Protein AF-F3LFW0-F1 (afdb_monomer_lite)

Foldseek 3Di:
DDDDDDDDDPDDPPDDPVVPDDDDDDDDDDPDDDDDDDDDDDDDDDDDDDDDDDDDPPPPPPPPPPFLEDEDEAEDDPCSLLVVLLVQQVQQPPDDQAAAEEEDQDDDDPVSNVVSNRPVVRYHYHHDHLPDDCLVVLLCVQQVLRHQEYEYEDADDDPVSSVSSRVSNVNSVHHYYYYHHDYD

pLDDT: mean 70.46, std 27.32, range [26.92, 96.94]

Structure (mmCIF, N/CA/C/O backbone):
data_AF-F3LFW0-F1
#
_entry.id   AF-F3LFW0-F1
#
loop_
_atom_site.group_PDB
_atom_site.id
_atom_site.type_symbol
_atom_site.label_atom_id
_atom_site.label_alt_id
_atom_site.label_comp_id
_atom_site.label_asym_id
_atom_site.label_entity_id
_atom_site.label_seq_id
_atom_site.pdbx_PDB_ins_code
_atom_site.Cartn_x
_atom_site.Cartn_y
_atom_site.Cartn_z
_atom_site.occupancy
_atom_site.B_iso_or_equiv
_atom_site.auth_seq_id
_atom_site.auth_comp_id
_atom_site.auth_asym_id
_atom_site.auth_atom_id
_atom_site.pdbx_PDB_model_num
ATOM 1 N N . MET A 1 1 ? -29.923 -44.451 -16.669 1.00 36.00 1 MET A N 1
ATOM 2 C CA . MET A 1 1 ? -29.297 -44.576 -15.337 1.00 36.00 1 MET A CA 1
ATOM 3 C C . MET A 1 1 ? -28.081 -43.661 -15.330 1.00 36.00 1 MET A C 1
ATOM 5 O O . MET A 1 1 ? -27.297 -43.780 -16.259 1.00 36.00 1 MET A O 1
ATOM 9 N N . THR A 1 2 ? -27.978 -42.784 -14.320 1.00 28.22 2 THR A N 1
ATOM 10 C CA . THR A 1 2 ? -26.760 -42.045 -13.904 1.00 28.22 2 THR A CA 1
ATOM 11 C C . THR A 1 2 ? -26.357 -40.821 -14.747 1.00 28.22 2 THR A C 1
ATOM 13 O O . THR A 1 2 ? -26.291 -40.937 -15.960 1.00 28.22 2 THR A O 1
ATOM 16 N N . ILE A 1 3 ? -26.017 -39.627 -14.239 1.00 29.11 3 ILE A N 1
ATOM 17 C CA . ILE A 1 3 ? -26.120 -38.888 -12.955 1.00 29.11 3 ILE A CA 1
ATOM 18 C C . ILE A 1 3 ? -26.033 -37.399 -13.379 1.00 29.11 3 ILE A C 1
ATOM 20 O O . ILE A 1 3 ? -25.251 -37.066 -14.269 1.00 29.11 3 ILE A O 1
ATOM 24 N N . GLN A 1 4 ? -26.807 -36.508 -12.750 1.00 34.53 4 GLN A N 1
ATOM 25 C CA . GLN A 1 4 ? -26.588 -35.058 -12.832 1.00 34.53 4 GLN A CA 1
ATOM 26 C C . GLN A 1 4 ? -25.413 -34.632 -11.944 1.00 34.53 4 GLN A C 1
ATOM 28 O O . GLN A 1 4 ? -25.319 -35.086 -10.808 1.00 34.53 4 GLN A O 1
ATOM 33 N N . MET A 1 5 ? -24.582 -33.702 -12.420 1.00 27.94 5 MET A N 1
ATOM 34 C CA . MET A 1 5 ? -23.638 -32.958 -11.581 1.00 27.94 5 MET A CA 1
ATOM 35 C C . MET A 1 5 ? -23.834 -31.460 -11.797 1.00 27.94 5 MET A C 1
ATOM 37 O O . MET A 1 5 ? -23.462 -30.892 -12.820 1.00 27.94 5 MET A O 1
ATOM 41 N N . THR A 1 6 ? -24.456 -30.843 -10.800 1.00 36.47 6 THR A N 1
ATOM 42 C CA . THR A 1 6 ? -24.499 -29.405 -10.552 1.00 36.47 6 THR A CA 1
ATOM 43 C C . THR A 1 6 ? -23.118 -28.915 -10.121 1.00 36.47 6 THR A C 1
ATOM 45 O O . THR A 1 6 ? -22.558 -29.434 -9.157 1.00 36.47 6 THR A O 1
ATOM 48 N N . GLY A 1 7 ? -22.594 -27.892 -10.794 1.00 28.66 7 GLY A N 1
ATOM 49 C CA . GLY A 1 7 ? -21.382 -27.178 -10.397 1.00 28.66 7 GLY A CA 1
ATOM 50 C C . GLY A 1 7 ? -21.642 -25.677 -10.391 1.00 28.66 7 GLY A C 1
ATOM 51 O O . GLY A 1 7 ? -21.843 -25.076 -11.440 1.00 28.66 7 GLY A O 1
ATOM 52 N N . LEU A 1 8 ? -21.679 -25.106 -9.189 1.00 31.20 8 LEU A N 1
ATOM 53 C CA . LEU A 1 8 ? -21.854 -23.687 -8.884 1.00 31.20 8 LEU A CA 1
ATOM 54 C C . LEU A 1 8 ? -20.759 -22.836 -9.547 1.00 31.20 8 LEU A C 1
ATOM 56 O O . LEU A 1 8 ? -19.580 -22.998 -9.238 1.00 31.20 8 LEU A O 1
ATOM 60 N N . THR A 1 9 ? -21.135 -21.882 -10.399 1.00 29.77 9 THR A N 1
ATOM 61 C CA . THR A 1 9 ? -20.228 -20.815 -10.839 1.00 29.77 9 THR A CA 1
ATOM 62 C C . THR A 1 9 ? -20.333 -19.644 -9.869 1.00 29.77 9 THR A C 1
ATOM 64 O O . THR A 1 9 ? -21.278 -18.860 -9.920 1.00 29.77 9 THR A O 1
ATOM 67 N N . HIS A 1 10 ? -19.357 -19.535 -8.970 1.00 30.28 10 HIS A N 1
ATOM 68 C CA . HIS A 1 10 ? -19.120 -18.331 -8.181 1.00 30.28 10 HIS A CA 1
ATOM 69 C C . HIS A 1 10 ? -18.564 -17.262 -9.137 1.00 30.28 10 HIS A C 1
ATOM 71 O O . HIS A 1 10 ? -17.407 -17.330 -9.551 1.00 30.28 10 HIS A O 1
ATOM 77 N N . THR A 1 11 ? -19.398 -16.314 -9.560 1.00 31.89 11 THR A N 1
ATOM 78 C CA . THR A 1 11 ? -18.964 -15.167 -10.364 1.00 31.89 11 THR A CA 1
ATOM 79 C C . THR A 1 11 ? -18.119 -14.247 -9.491 1.00 31.89 11 THR A C 1
ATOM 81 O O . THR A 1 11 ? -18.625 -13.583 -8.588 1.00 31.89 11 THR A O 1
ATOM 84 N N . ALA A 1 12 ? -16.811 -14.234 -9.742 1.00 31.39 12 ALA A N 1
ATOM 85 C CA . ALA A 1 12 ? -15.924 -13.194 -9.252 1.00 31.39 12 ALA A CA 1
ATOM 86 C C . ALA A 1 12 ? -16.355 -11.863 -9.885 1.00 31.39 12 ALA A C 1
ATOM 88 O O . ALA A 1 12 ? -16.361 -11.733 -11.107 1.00 31.39 12 ALA A O 1
ATOM 89 N N . ASN A 1 13 ? -16.729 -10.885 -9.058 1.00 33.56 13 ASN A N 1
ATOM 90 C CA . ASN A 1 13 ? -16.935 -9.510 -9.503 1.00 33.56 13 ASN A CA 1
ATOM 91 C C . ASN A 1 13 ? -15.576 -8.909 -9.883 1.00 33.56 13 ASN A C 1
ATOM 93 O O . ASN A 1 13 ? -14.887 -8.319 -9.054 1.00 33.56 13 ASN A O 1
ATOM 97 N N . SER A 1 14 ? -15.182 -9.078 -11.142 1.00 33.47 14 SER A N 1
ATOM 98 C CA . SER A 1 14 ? -14.182 -8.233 -11.783 1.00 33.47 14 SER A CA 1
ATOM 99 C C . SER A 1 14 ? -14.857 -6.913 -12.148 1.00 33.47 14 SER A C 1
ATOM 101 O O . SER A 1 14 ? -15.613 -6.854 -13.117 1.00 33.47 14 SER A O 1
ATOM 103 N N . ILE A 1 15 ? -14.626 -5.863 -11.361 1.00 36.81 15 ILE A N 1
ATOM 104 C CA . ILE A 1 15 ? -14.980 -4.503 -11.780 1.00 36.81 15 ILE A CA 1
ATOM 105 C C . ILE A 1 15 ? -13.959 -4.103 -12.846 1.00 36.81 15 ILE A C 1
ATOM 107 O O . ILE A 1 15 ? -12.755 -4.087 -12.588 1.00 36.81 15 ILE A O 1
ATOM 111 N N . SER A 1 16 ? -14.449 -3.871 -14.062 1.00 33.00 16 SER A N 1
ATOM 112 C CA . SER A 1 16 ? -13.655 -3.420 -15.200 1.00 33.00 16 SER A CA 1
ATOM 113 C C . SER A 1 16 ? -13.216 -1.972 -14.975 1.00 33.00 16 SER A C 1
ATOM 115 O O . SER A 1 16 ? -14.018 -1.127 -14.584 1.00 33.00 16 SER A O 1
ATOM 117 N N . VAL A 1 17 ? -11.947 -1.671 -15.252 1.00 39.16 17 VAL A N 1
ATOM 118 C CA . VAL A 1 17 ? -11.340 -0.333 -15.091 1.00 39.16 17 VAL A CA 1
ATOM 119 C C . VAL A 1 17 ? -12.035 0.727 -15.968 1.00 39.16 17 VAL A C 1
ATOM 121 O O . VAL A 1 17 ? -11.973 1.921 -15.683 1.00 39.16 17 VAL A O 1
ATOM 124 N N . ASN A 1 18 ? -12.786 0.300 -16.987 1.00 33.00 18 ASN A N 1
ATOM 125 C CA . ASN A 1 18 ? -13.486 1.194 -17.910 1.00 33.00 18 ASN A CA 1
ATOM 126 C C . ASN A 1 18 ? -14.723 1.891 -17.314 1.00 33.00 18 ASN A C 1
ATOM 128 O O . ASN A 1 18 ? -15.198 2.853 -17.912 1.00 33.00 18 ASN A O 1
ATOM 132 N N . ASP A 1 19 ? -15.218 1.475 -16.145 1.00 32.31 19 ASP A N 1
ATOM 133 C CA . ASP A 1 19 ? -16.413 2.076 -15.529 1.00 32.31 19 ASP A CA 1
ATOM 134 C C . ASP A 1 19 ? -16.106 3.325 -14.669 1.00 32.31 19 ASP A C 1
ATOM 136 O O . ASP A 1 19 ? -17.018 3.937 -14.115 1.00 32.31 19 ASP A O 1
ATOM 140 N N . ILE A 1 20 ? -14.832 3.730 -14.539 1.00 42.41 20 ILE A N 1
ATOM 141 C CA . ILE A 1 20 ? -14.395 4.749 -13.558 1.00 42.41 20 ILE A CA 1
ATOM 142 C C . ILE A 1 20 ? -14.101 6.128 -14.189 1.00 42.41 20 ILE A C 1
ATOM 144 O O . ILE A 1 20 ? -14.018 7.134 -13.481 1.00 42.41 20 ILE A O 1
ATOM 148 N N . TYR A 1 21 ? -14.031 6.248 -15.516 1.00 29.33 21 TYR A N 1
ATOM 149 C CA . TYR A 1 21 ? -13.685 7.520 -16.163 1.00 29.33 21 TYR A CA 1
ATOM 150 C C . TYR A 1 21 ? -14.911 8.368 -16.518 1.00 29.33 21 TYR A C 1
ATOM 152 O O . TYR A 1 21 ? -15.340 8.448 -17.664 1.00 29.33 21 TYR A O 1
ATOM 160 N N . SER A 1 22 ? -15.435 9.078 -15.519 1.00 28.19 22 SER A N 1
ATOM 161 C CA . SER A 1 22 ? -16.221 10.302 -15.718 1.00 28.19 22 SER A CA 1
ATOM 162 C C . SER A 1 22 ? -15.547 11.445 -14.961 1.00 28.19 22 SER A C 1
ATOM 164 O O . SER A 1 22 ? -15.903 11.752 -13.826 1.00 28.19 22 SER A O 1
ATOM 166 N N . TYR A 1 23 ? -14.542 12.074 -15.571 1.00 29.72 23 TYR A N 1
ATOM 167 C CA . TYR A 1 23 ? -13.940 13.289 -15.021 1.00 29.72 23 TYR A CA 1
ATOM 168 C C . TYR A 1 23 ? -14.964 14.434 -15.041 1.00 29.72 23 TYR A C 1
ATOM 170 O O . TYR A 1 23 ? -15.394 14.869 -16.105 1.00 29.72 23 TYR A O 1
ATOM 178 N N . HIS A 1 24 ? -15.328 14.947 -13.866 1.00 30.61 24 HIS A N 1
ATOM 179 C CA . HIS A 1 24 ? -15.823 16.313 -13.695 1.00 30.61 24 HIS A CA 1
ATOM 180 C C . HIS A 1 24 ? -14.887 17.019 -12.715 1.00 30.61 24 HIS A C 1
ATOM 182 O O . HIS A 1 24 ? -14.832 16.675 -11.536 1.00 30.61 24 HIS A O 1
ATOM 188 N N . SER A 1 25 ? -14.127 17.989 -13.218 1.00 29.97 25 SER A N 1
ATOM 189 C CA . SER A 1 25 ? -13.343 18.911 -12.396 1.00 29.97 25 SER A CA 1
ATOM 190 C C . SER A 1 25 ? -14.291 19.811 -11.596 1.00 29.97 25 SER A C 1
ATOM 192 O O . SER A 1 25 ? -15.092 20.511 -12.219 1.00 29.97 25 SER A O 1
ATOM 194 N N . PRO A 1 26 ? -14.212 19.877 -10.254 1.00 34.91 26 PRO A N 1
ATOM 195 C CA . PRO A 1 26 ? -14.914 20.910 -9.508 1.00 34.91 26 PRO A CA 1
ATOM 196 C C . PRO A 1 26 ? -14.177 22.239 -9.697 1.00 34.91 26 PRO A C 1
ATOM 198 O O . PRO A 1 26 ? -13.062 22.441 -9.214 1.00 34.91 26 PRO A O 1
ATOM 201 N N . SER A 1 27 ? -14.802 23.132 -10.454 1.00 33.78 27 SER A N 1
ATOM 202 C CA . SER A 1 27 ? -14.437 24.536 -10.595 1.00 33.78 27 SER A CA 1
ATOM 203 C C . SER A 1 27 ? -14.511 25.283 -9.257 1.00 33.78 27 SER A C 1
ATOM 205 O O . SER A 1 27 ? -15.496 25.149 -8.541 1.00 33.78 27 SER A O 1
ATOM 207 N N . GLN A 1 28 ? -13.483 26.102 -9.005 1.00 32.09 28 GLN A N 1
ATOM 208 C CA . GLN A 1 28 ? -13.440 27.336 -8.202 1.00 32.09 28 GLN A CA 1
ATOM 209 C C . GLN A 1 28 ? -14.124 27.340 -6.822 1.00 32.09 28 GLN A C 1
ATOM 211 O O . GLN A 1 28 ? -15.340 27.443 -6.708 1.00 32.09 28 GLN A O 1
ATOM 216 N N . ILE A 1 29 ? -13.306 27.384 -5.764 1.00 33.72 29 ILE A N 1
ATOM 217 C CA . ILE A 1 29 ? -13.728 27.925 -4.467 1.00 33.72 29 ILE A CA 1
ATOM 218 C C . ILE A 1 29 ? -13.293 29.391 -4.425 1.00 33.72 29 ILE A C 1
ATOM 220 O O . ILE A 1 29 ? -12.111 29.705 -4.565 1.00 33.72 29 ILE A O 1
ATOM 224 N N . ASP A 1 30 ? -14.300 30.248 -4.296 1.00 26.92 30 ASP A N 1
ATOM 225 C CA . ASP A 1 30 ? -14.242 31.697 -4.152 1.00 26.92 30 ASP A CA 1
ATOM 226 C C . ASP A 1 30 ? -13.578 32.088 -2.820 1.00 26.92 30 ASP A C 1
ATOM 228 O O . ASP A 1 30 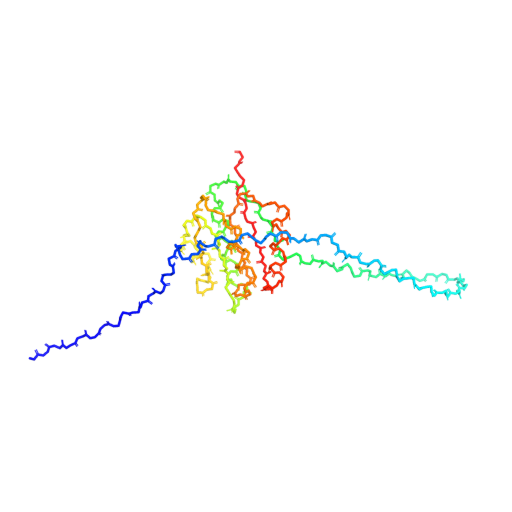? -13.940 31.603 -1.746 1.00 26.92 30 ASP A O 1
ATOM 232 N N . SER A 1 31 ? -12.573 32.955 -2.906 1.00 32.19 31 SER A N 1
ATOM 233 C CA . SER A 1 31 ? -11.788 33.456 -1.780 1.00 32.19 31 SER A CA 1
ATOM 234 C C . SER A 1 31 ? -12.459 34.695 -1.198 1.00 32.19 31 SER A C 1
ATOM 236 O O . SER A 1 31 ? -11.971 35.812 -1.369 1.00 32.19 31 SER A O 1
ATOM 238 N N . SER A 1 32 ? -13.569 34.527 -0.488 1.00 32.88 32 SER A N 1
ATOM 239 C CA . SER A 1 32 ? -14.078 35.594 0.369 1.00 32.88 32 SER A CA 1
ATOM 240 C C . SER A 1 32 ? -14.679 35.030 1.655 1.00 32.88 32 SER A C 1
ATOM 242 O O . SER A 1 32 ? -15.474 34.099 1.634 1.00 32.88 32 SER A O 1
ATOM 244 N N . GLN A 1 33 ? -14.280 35.643 2.774 1.00 35.00 33 GLN A N 1
ATOM 245 C CA . GLN A 1 33 ? -14.714 35.411 4.161 1.00 35.00 33 GLN A CA 1
ATOM 246 C C . GLN A 1 33 ? -13.889 34.413 4.990 1.00 35.00 33 GLN A C 1
ATOM 248 O O .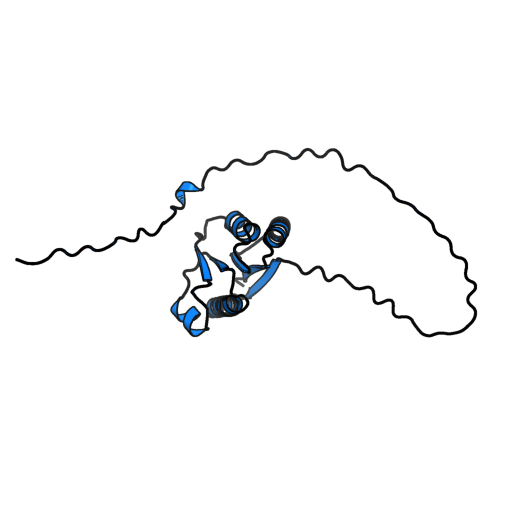 GLN A 1 33 ? -14.317 33.309 5.313 1.00 35.00 33 GLN A O 1
ATOM 253 N N . ILE A 1 34 ? -12.726 34.880 5.456 1.00 37.62 34 ILE A N 1
ATOM 254 C CA . ILE A 1 34 ? -12.233 34.514 6.789 1.00 37.62 34 ILE A CA 1
ATOM 255 C C . ILE A 1 34 ? -12.213 35.803 7.606 1.00 37.62 34 ILE A C 1
ATOM 257 O O . ILE A 1 34 ? -11.381 36.685 7.396 1.00 37.62 34 ILE A O 1
ATOM 261 N N . ASP A 1 35 ? -13.208 35.914 8.478 1.00 30.16 35 ASP A N 1
ATOM 262 C CA . ASP A 1 35 ? -13.435 37.036 9.376 1.00 30.16 35 ASP A CA 1
ATOM 263 C C . ASP A 1 35 ? -12.456 36.949 10.559 1.00 30.16 35 ASP A C 1
ATOM 265 O O . ASP A 1 35 ? -12.364 35.931 11.253 1.00 30.16 35 ASP A O 1
ATOM 269 N N . ASN A 1 36 ? -11.698 38.021 10.781 1.00 33.94 36 ASN A N 1
ATOM 270 C CA . ASN A 1 36 ? -10.769 38.153 11.897 1.00 33.94 36 ASN A CA 1
ATOM 271 C C . ASN A 1 36 ? -11.552 38.395 13.190 1.00 33.94 36 ASN A C 1
ATOM 273 O O . ASN A 1 36 ? -12.019 39.509 13.427 1.00 33.94 36 ASN A O 1
ATOM 277 N N . LYS A 1 37 ? -11.616 37.404 14.085 1.00 34.41 37 LYS A N 1
ATOM 278 C CA . LYS A 1 37 ? -12.012 37.651 15.477 1.00 34.41 37 LYS A CA 1
ATOM 279 C C . LYS A 1 37 ? -10.808 37.534 16.404 1.00 34.41 37 LYS A C 1
ATOM 281 O O . LYS A 1 37 ? -10.413 36.448 16.818 1.00 34.41 37 LYS A O 1
ATOM 286 N N . GLN A 1 38 ? -10.241 38.699 16.716 1.00 39.59 38 GLN A N 1
ATOM 287 C CA . GLN A 1 38 ? -9.362 38.915 17.862 1.00 39.59 38 GLN A CA 1
ATOM 288 C C . GLN A 1 38 ? -10.038 38.403 19.139 1.00 39.59 38 GLN A C 1
ATOM 290 O O . GLN A 1 38 ? -11.191 38.739 19.410 1.00 39.59 38 GLN A O 1
ATOM 295 N N . ILE A 1 39 ? -9.296 37.663 19.961 1.00 36.16 39 ILE A N 1
ATOM 296 C CA . ILE A 1 39 ? -9.624 37.485 21.375 1.00 36.16 39 ILE A CA 1
ATOM 297 C C . ILE A 1 39 ? -8.388 37.897 22.171 1.00 36.16 39 ILE A C 1
ATOM 299 O O . ILE A 1 39 ? -7.458 37.121 22.367 1.00 36.16 39 ILE A O 1
ATOM 303 N N . ASN A 1 40 ? -8.393 39.158 22.599 1.00 29.94 40 ASN A N 1
ATOM 304 C CA . ASN A 1 40 ? -7.658 39.592 23.777 1.00 29.94 40 ASN A CA 1
ATOM 305 C C . ASN A 1 40 ? -8.426 39.090 25.002 1.00 29.94 40 ASN A C 1
ATOM 307 O O . ASN A 1 40 ? -9.648 39.203 25.017 1.00 29.94 40 ASN A O 1
ATOM 311 N N . ASN A 1 41 ? -7.726 38.613 26.029 1.00 32.44 41 ASN A N 1
ATOM 312 C CA . ASN A 1 41 ? -8.120 38.880 27.409 1.00 32.44 41 ASN A CA 1
ATOM 313 C C . ASN A 1 41 ? -6.911 38.762 28.340 1.00 32.44 41 ASN A C 1
ATOM 315 O O . ASN A 1 41 ? -6.303 37.711 28.516 1.00 32.44 41 ASN A O 1
ATOM 319 N N . SER A 1 42 ? -6.592 39.919 28.901 1.00 38.75 42 SER A N 1
ATOM 320 C CA . SER A 1 42 ? -5.737 40.193 30.041 1.00 38.75 42 SER A CA 1
ATOM 321 C C . SER A 1 42 ? -6.214 39.484 31.305 1.00 38.75 42 SER A C 1
ATOM 323 O O . SER A 1 42 ? -7.376 39.631 31.683 1.00 38.75 42 SER A O 1
ATOM 325 N N . GLN A 1 43 ? -5.290 38.860 32.031 1.00 37.34 43 GLN A N 1
ATOM 326 C CA . GLN A 1 43 ? -5.418 38.711 33.476 1.00 37.34 43 GLN A CA 1
ATOM 327 C C . GLN A 1 43 ? -4.044 38.899 34.122 1.00 37.34 43 GLN A C 1
ATOM 329 O O . GLN A 1 43 ? -3.092 38.167 33.865 1.00 37.34 43 GLN A O 1
ATOM 334 N N . ILE A 1 44 ? -3.960 40.001 34.861 1.00 40.28 44 ILE A N 1
ATOM 335 C CA . ILE A 1 44 ? -2.848 40.445 35.692 1.00 40.28 44 ILE A CA 1
ATOM 336 C C . ILE A 1 44 ? -2.951 39.662 36.996 1.00 40.28 44 ILE A C 1
ATOM 338 O O . ILE A 1 44 ? -3.994 39.752 37.631 1.00 40.28 44 ILE A O 1
ATOM 342 N N . ASP A 1 45 ? -1.878 38.996 37.420 1.00 33.78 45 ASP A N 1
ATOM 343 C CA . ASP A 1 45 ? -1.669 38.686 38.834 1.00 33.78 45 ASP A CA 1
ATOM 344 C C . ASP A 1 45 ? -0.248 39.088 39.241 1.00 33.78 45 ASP A C 1
ATOM 346 O O . ASP A 1 45 ? 0.764 38.620 38.717 1.00 33.78 45 ASP A O 1
ATOM 350 N N . HIS A 1 46 ? -0.219 40.049 40.160 1.00 35.28 46 HIS A N 1
ATOM 351 C CA . HIS A 1 46 ? 0.945 40.599 40.832 1.00 35.28 46 HIS A CA 1
ATOM 352 C C . HIS A 1 46 ? 1.312 39.661 41.990 1.00 35.28 46 HIS A C 1
ATOM 354 O O . HIS A 1 46 ? 0.565 39.581 42.962 1.00 35.28 46 HIS A O 1
ATOM 360 N N . CYS A 1 47 ? 2.480 39.020 41.944 1.00 32.16 47 CYS A N 1
ATOM 361 C CA . CYS A 1 47 ? 3.062 38.340 43.103 1.00 32.16 47 CYS A CA 1
ATOM 362 C C . CYS A 1 47 ? 4.549 38.707 43.202 1.00 32.16 47 CYS A C 1
ATOM 364 O O . CYS A 1 47 ? 5.351 38.316 42.357 1.00 32.16 47 CYS A O 1
ATOM 366 N N . LEU A 1 48 ? 4.907 39.485 44.227 1.00 38.81 48 LEU A N 1
ATOM 367 C CA . LEU A 1 48 ? 6.288 39.715 44.657 1.00 38.81 48 LEU A CA 1
ATOM 368 C C . LEU A 1 48 ? 6.866 38.386 45.162 1.00 38.81 48 LEU A C 1
ATOM 370 O O . LEU A 1 48 ? 6.394 37.865 46.169 1.00 38.81 48 LEU A O 1
ATOM 374 N N . ALA A 1 49 ? 7.872 37.848 44.473 1.00 34.59 49 ALA A N 1
ATOM 375 C CA . ALA A 1 49 ? 8.592 36.651 44.895 1.00 34.59 49 ALA A CA 1
ATOM 376 C C . ALA A 1 49 ? 9.999 37.034 45.376 1.00 34.59 49 ALA A C 1
ATOM 378 O O . ALA A 1 49 ? 10.881 37.325 44.569 1.00 34.59 49 ALA A O 1
ATOM 379 N N . ASN A 1 50 ? 10.189 37.020 46.697 1.00 39.44 50 ASN A N 1
ATOM 380 C CA . ASN A 1 50 ? 11.473 36.666 47.291 1.00 39.44 50 ASN A CA 1
ATOM 381 C C . ASN A 1 50 ? 11.512 35.138 47.473 1.00 39.44 50 ASN A C 1
ATOM 383 O O . ASN A 1 50 ? 10.486 34.519 47.745 1.00 39.44 50 ASN A O 1
ATOM 387 N N . ASP A 1 51 ? 12.728 34.600 47.367 1.00 32.38 51 ASP A N 1
ATOM 388 C CA . ASP A 1 51 ? 13.199 33.291 47.842 1.00 32.38 51 ASP A CA 1
ATOM 389 C C . ASP A 1 51 ? 13.087 32.058 46.901 1.00 32.38 51 ASP A C 1
ATOM 391 O O . ASP A 1 51 ? 12.083 31.365 46.808 1.00 32.38 51 ASP A O 1
ATOM 395 N N . ILE A 1 52 ? 14.214 31.796 46.216 1.00 40.81 52 ILE A N 1
ATOM 396 C CA . ILE A 1 52 ? 14.933 30.512 46.012 1.00 40.81 52 ILE A CA 1
ATOM 397 C C . ILE A 1 52 ? 14.116 29.234 45.648 1.00 40.81 52 ILE A C 1
ATOM 399 O O . ILE A 1 52 ? 13.584 28.559 46.517 1.00 40.81 52 ILE A O 1
ATOM 403 N N . ASN A 1 53 ? 14.179 28.867 44.350 1.00 35.66 53 ASN A N 1
ATOM 404 C CA . ASN A 1 53 ? 14.216 27.541 43.660 1.00 35.66 53 ASN A CA 1
ATOM 405 C C . ASN A 1 53 ? 13.573 26.286 44.333 1.00 35.66 53 ASN A C 1
ATOM 407 O O . ASN A 1 53 ? 13.939 25.929 45.450 1.00 35.66 53 ASN A O 1
ATOM 411 N N . PRO A 1 54 ? 12.767 25.482 43.601 1.00 36.50 54 PRO A N 1
ATOM 412 C CA . PRO A 1 54 ? 13.321 24.614 42.561 1.00 36.50 54 PRO A CA 1
ATOM 413 C C . PRO A 1 54 ? 12.583 24.728 41.220 1.00 36.50 54 PRO A C 1
ATOM 415 O O . PRO A 1 54 ? 11.395 25.021 41.137 1.00 36.50 54 PRO A O 1
ATOM 418 N N . THR A 1 55 ? 13.328 24.484 40.151 1.00 39.56 55 THR A N 1
ATOM 419 C CA . THR A 1 55 ? 12.934 24.628 38.753 1.00 39.56 55 THR A CA 1
ATOM 420 C C . THR A 1 55 ? 11.764 23.702 38.421 1.00 39.56 55 THR A C 1
ATOM 422 O O . THR A 1 55 ? 11.943 22.510 38.173 1.00 39.56 55 THR A O 1
ATOM 425 N N . THR A 1 56 ? 10.547 24.244 38.402 1.00 32.28 56 THR A N 1
ATOM 426 C CA . THR A 1 56 ? 9.384 23.570 37.825 1.00 32.28 56 THR A CA 1
ATOM 427 C C . THR A 1 56 ? 9.613 23.486 36.321 1.00 32.28 56 THR A C 1
ATOM 429 O O . THR A 1 56 ? 9.414 24.456 35.591 1.00 32.28 56 THR A O 1
ATOM 432 N N . HIS A 1 57 ? 10.081 22.334 35.843 1.00 38.00 57 HIS A N 1
ATOM 433 C CA . HIS A 1 57 ? 10.038 22.010 34.425 1.00 38.00 57 HIS A CA 1
ATOM 434 C C . HIS A 1 57 ? 8.568 21.975 34.005 1.00 38.00 57 HIS A C 1
ATOM 436 O O . HIS A 1 57 ? 7.876 20.970 34.174 1.00 38.00 57 HIS A O 1
ATOM 442 N N . THR A 1 58 ? 8.073 23.091 33.471 1.00 32.50 58 THR A N 1
ATOM 443 C CA . THR A 1 58 ? 6.858 23.106 32.665 1.00 32.50 58 THR A CA 1
ATOM 444 C C . THR A 1 58 ? 7.131 22.188 31.488 1.00 32.50 58 THR A C 1
ATOM 446 O O . THR A 1 58 ? 7.776 22.571 30.514 1.00 32.50 58 THR A O 1
ATOM 449 N N . THR A 1 59 ? 6.702 20.936 31.614 1.00 37.56 59 THR A N 1
ATOM 450 C CA . THR A 1 59 ? 6.708 19.985 30.512 1.00 37.56 59 THR A CA 1
ATOM 451 C C . THR A 1 59 ? 5.671 20.505 29.531 1.00 37.56 59 THR A C 1
ATOM 453 O O . THR A 1 59 ? 4.484 20.205 29.640 1.00 37.56 59 THR A O 1
ATOM 456 N N . THR A 1 60 ? 6.092 21.370 28.611 1.00 38.19 60 THR A N 1
ATOM 457 C CA . THR A 1 60 ? 5.324 21.651 27.409 1.00 38.19 60 THR A CA 1
ATOM 458 C C . THR A 1 60 ? 5.147 20.296 26.745 1.00 38.19 60 THR A C 1
ATOM 460 O O . THR A 1 60 ? 6.101 19.731 26.210 1.00 38.19 60 THR A O 1
ATOM 463 N N . ILE A 1 61 ? 3.951 19.718 26.866 1.00 45.56 61 ILE A N 1
ATOM 464 C CA . ILE A 1 61 ? 3.577 18.531 26.112 1.00 45.56 61 ILE A CA 1
ATOM 465 C C . ILE A 1 61 ? 3.620 18.987 24.659 1.00 45.56 61 ILE A C 1
ATOM 467 O O . ILE A 1 61 ? 2.673 19.581 24.145 1.00 45.56 61 ILE A O 1
ATOM 471 N N . HIS A 1 62 ? 4.765 18.784 24.011 1.00 42.16 62 HIS A N 1
ATOM 472 C CA . HIS A 1 62 ? 4.864 18.857 22.572 1.00 42.16 62 HIS A CA 1
ATOM 473 C C . HIS A 1 62 ? 3.904 17.790 22.067 1.00 42.16 62 HIS A C 1
ATOM 475 O O . HIS A 1 62 ? 4.210 16.601 22.111 1.00 42.16 62 HIS A O 1
ATOM 481 N N . LYS A 1 63 ? 2.706 18.212 21.652 1.00 39.44 63 LYS A N 1
ATOM 482 C CA . LYS A 1 63 ? 1.807 17.383 20.862 1.00 39.44 63 LYS A CA 1
ATOM 483 C C . LYS A 1 63 ? 2.587 17.048 19.598 1.00 39.44 63 LYS A C 1
ATOM 485 O O . LYS A 1 63 ? 2.636 17.841 18.663 1.00 39.44 63 LYS A O 1
ATOM 490 N N . THR A 1 64 ? 3.277 15.915 19.608 1.00 43.97 64 THR A N 1
ATOM 491 C CA . THR A 1 64 ? 3.866 15.324 18.419 1.00 43.97 64 THR A CA 1
ATOM 492 C C . THR A 1 64 ? 2.693 15.041 17.501 1.00 43.97 64 THR A C 1
ATOM 494 O O . THR A 1 64 ? 1.940 14.093 17.708 1.00 43.97 64 THR A O 1
ATOM 497 N N . THR A 1 65 ? 2.466 15.933 16.536 1.00 56.12 65 THR A N 1
ATOM 498 C CA . THR A 1 65 ? 1.517 15.699 15.453 1.00 56.12 65 THR A CA 1
ATOM 499 C C . THR A 1 65 ? 2.001 14.452 14.733 1.00 56.12 65 THR A C 1
ATOM 501 O O . THR A 1 65 ? 2.961 14.497 13.964 1.00 56.12 65 THR A O 1
ATOM 504 N N . THR A 1 66 ? 1.397 13.314 15.057 1.00 71.50 66 THR A N 1
ATOM 505 C CA . THR A 1 66 ? 1.684 12.046 14.405 1.00 71.50 66 THR A CA 1
ATOM 506 C C . THR A 1 66 ? 1.161 12.161 12.987 1.00 71.50 66 THR A C 1
ATOM 508 O O . THR A 1 66 ? -0.042 12.079 12.755 1.00 71.50 66 THR A O 1
ATOM 511 N N . ARG A 1 67 ? 2.067 12.393 12.033 1.00 80.38 67 ARG A N 1
ATOM 512 C CA . ARG A 1 67 ? 1.696 12.392 10.620 1.00 80.38 67 ARG A CA 1
ATOM 513 C C . ARG A 1 67 ? 1.058 11.050 10.266 1.00 80.38 67 ARG A C 1
ATOM 515 O O . ARG A 1 67 ? 1.427 9.989 10.785 1.00 80.38 67 ARG A O 1
ATOM 522 N N . ALA A 1 68 ? 0.033 11.111 9.440 1.00 90.56 68 ALA A N 1
ATOM 523 C CA . ALA A 1 68 ? -0.643 9.969 8.875 1.00 90.56 68 ALA A CA 1
ATOM 524 C C . ALA A 1 68 ? 0.123 9.448 7.657 1.00 90.56 68 ALA A C 1
ATOM 526 O O . ALA A 1 68 ? 0.122 8.241 7.442 1.00 90.56 68 ALA A O 1
ATOM 527 N N . ILE A 1 69 ? 0.834 10.314 6.930 1.00 94.44 69 ILE A N 1
ATOM 528 C CA . ILE A 1 69 ? 1.676 9.952 5.789 1.00 94.44 69 ILE A CA 1
ATOM 529 C C . ILE A 1 69 ? 3.156 9.917 6.182 1.00 94.44 69 ILE A C 1
ATOM 531 O O . ILE A 1 69 ? 3.698 10.866 6.752 1.00 94.44 69 ILE A O 1
ATOM 535 N N . SER A 1 70 ? 3.819 8.815 5.838 1.00 92.75 70 SER A N 1
ATOM 536 C CA . SER A 1 70 ? 5.275 8.654 5.886 1.00 92.75 70 SER A CA 1
ATOM 537 C C . SER A 1 70 ? 5.823 8.401 4.485 1.00 92.75 70 SER A C 1
ATOM 539 O O . SER A 1 70 ? 5.161 7.771 3.662 1.00 92.75 70 SER A O 1
ATOM 541 N N . GLU A 1 71 ? 7.040 8.868 4.224 1.00 90.88 71 GLU A N 1
ATOM 542 C CA . GLU A 1 71 ? 7.757 8.618 2.973 1.00 90.88 71 GLU A CA 1
ATOM 543 C C . GLU A 1 71 ? 8.971 7.728 3.247 1.00 90.88 71 GLU A C 1
ATOM 545 O O . GLU A 1 71 ? 9.694 7.931 4.225 1.00 90.88 71 GLU A O 1
ATOM 550 N N . VAL A 1 72 ? 9.175 6.729 2.393 1.00 90.31 72 VAL A N 1
ATOM 551 C CA . VAL A 1 72 ? 10.290 5.786 2.449 1.00 90.31 72 VAL A CA 1
ATOM 552 C C . VAL A 1 72 ? 11.009 5.833 1.110 1.00 90.31 72 VAL A C 1
ATOM 554 O O . VAL A 1 72 ? 10.451 5.467 0.078 1.00 90.31 72 VAL A O 1
ATOM 557 N N . ILE A 1 73 ? 12.266 6.267 1.138 1.00 88.56 73 ILE A N 1
ATOM 558 C CA . ILE A 1 73 ? 13.119 6.330 -0.046 1.00 88.56 73 ILE A CA 1
ATOM 559 C C . ILE A 1 73 ? 14.013 5.095 -0.039 1.00 88.56 73 ILE A C 1
ATOM 561 O O . ILE A 1 73 ? 14.835 4.922 0.864 1.00 88.56 73 ILE A O 1
ATOM 565 N N . ILE A 1 74 ? 13.843 4.231 -1.035 1.00 87.06 74 ILE A N 1
ATOM 566 C CA . ILE A 1 74 ? 14.635 3.014 -1.201 1.00 87.06 74 ILE A CA 1
ATOM 567 C C . ILE A 1 74 ? 15.594 3.251 -2.371 1.00 87.06 74 ILE A C 1
ATOM 569 O O . ILE A 1 74 ? 15.142 3.478 -3.492 1.00 87.06 74 ILE A O 1
ATOM 573 N N . PRO A 1 75 ? 16.918 3.214 -2.160 1.00 83.69 75 PRO A N 1
ATOM 574 C CA . PRO A 1 75 ? 17.856 3.282 -3.271 1.00 83.69 75 PRO A CA 1
ATOM 575 C C . PRO A 1 75 ? 17.598 2.133 -4.255 1.00 83.69 75 PRO A C 1
ATOM 577 O O . PRO A 1 75 ? 17.303 1.011 -3.840 1.00 83.69 75 PRO A O 1
ATOM 580 N N . SER A 1 76 ? 17.716 2.378 -5.559 1.00 76.94 76 SER A N 1
ATOM 581 C CA . SER A 1 76 ? 17.573 1.307 -6.551 1.00 76.94 76 SER A CA 1
ATOM 582 C C . SER A 1 76 ? 18.815 0.414 -6.543 1.00 76.94 76 SER A C 1
ATOM 584 O O . SER A 1 76 ? 19.842 0.748 -7.126 1.00 76.94 76 SER A O 1
ATOM 586 N N . PHE A 1 77 ? 18.719 -0.733 -5.875 1.00 77.12 77 PHE A N 1
ATOM 587 C CA . PHE A 1 77 ? 19.678 -1.838 -5.937 1.00 77.12 77 PHE A CA 1
ATOM 588 C C . PHE A 1 77 ? 18.929 -3.152 -6.172 1.00 77.12 77 PHE A C 1
ATOM 590 O O . PHE A 1 77 ? 17.701 -3.195 -6.101 1.00 77.12 77 PHE A O 1
ATOM 597 N N . ASN A 1 78 ? 19.669 -4.230 -6.440 1.00 67.31 78 ASN A N 1
ATOM 598 C CA . ASN A 1 78 ? 19.122 -5.522 -6.874 1.00 67.31 78 ASN A CA 1
ATOM 599 C C . ASN A 1 78 ? 18.027 -6.108 -5.952 1.00 67.31 78 ASN A C 1
ATOM 601 O O . ASN A 1 78 ? 17.212 -6.896 -6.422 1.00 67.31 78 ASN A O 1
ATOM 605 N N . ASP A 1 79 ? 17.963 -5.691 -4.682 1.00 79.25 79 ASP A N 1
ATOM 606 C CA . ASP A 1 79 ? 17.042 -6.232 -3.673 1.00 79.25 79 ASP A CA 1
ATOM 607 C C . ASP A 1 79 ? 15.953 -5.244 -3.206 1.00 79.25 79 ASP A C 1
ATOM 609 O O . ASP A 1 79 ? 15.271 -5.510 -2.212 1.00 79.25 79 ASP A O 1
ATOM 613 N N . SER A 1 80 ? 15.733 -4.120 -3.901 1.00 82.50 80 SER A N 1
ATOM 614 C CA . SER A 1 80 ? 14.701 -3.133 -3.522 1.00 82.50 80 SER A CA 1
ATOM 615 C C . SER A 1 80 ? 13.301 -3.759 -3.401 1.00 82.50 80 SER A C 1
ATOM 617 O O . SER A 1 80 ? 12.587 -3.512 -2.427 1.00 82.50 80 SER A O 1
ATOM 619 N N . ASN A 1 81 ? 12.947 -4.673 -4.309 1.00 86.19 81 ASN A N 1
ATOM 620 C CA . ASN A 1 81 ? 11.689 -5.430 -4.269 1.00 86.19 81 ASN A CA 1
ATOM 621 C C . ASN A 1 81 ? 11.550 -6.301 -3.010 1.00 86.19 81 ASN A C 1
ATOM 623 O O . ASN A 1 81 ? 10.449 -6.456 -2.473 1.00 86.19 81 ASN A O 1
ATOM 627 N N . THR A 1 82 ? 12.653 -6.869 -2.518 1.00 90.00 82 THR A N 1
ATOM 628 C CA . THR A 1 82 ? 12.668 -7.673 -1.288 1.00 90.00 82 THR A CA 1
ATOM 629 C C . THR A 1 82 ? 12.427 -6.791 -0.068 1.00 90.00 82 THR A C 1
ATOM 631 O O . THR A 1 82 ? 11.675 -7.179 0.829 1.00 90.00 82 THR A O 1
ATOM 634 N N . VAL A 1 83 ? 12.998 -5.582 -0.049 1.00 90.69 83 VAL A N 1
ATOM 635 C CA . VAL A 1 83 ? 12.756 -4.596 1.015 1.00 90.69 83 VAL A CA 1
ATOM 636 C C . VAL A 1 83 ? 11.283 -4.189 1.045 1.00 90.69 83 VAL A C 1
ATOM 638 O O . VAL A 1 83 ? 10.648 -4.304 2.094 1.00 90.69 83 VAL A O 1
ATOM 641 N N . VAL A 1 84 ? 10.711 -3.807 -0.102 1.00 91.56 84 VAL A N 1
ATOM 642 C CA . VAL A 1 84 ? 9.283 -3.455 -0.218 1.00 91.56 84 VAL A CA 1
ATOM 643 C C . VAL A 1 84 ? 8.395 -4.614 0.241 1.00 91.56 84 VAL A C 1
ATOM 645 O O . VAL A 1 84 ? 7.523 -4.432 1.092 1.00 91.56 84 VAL A O 1
ATOM 648 N N . SER A 1 85 ? 8.676 -5.834 -0.228 1.00 93.19 85 SER A N 1
ATOM 649 C CA . SER A 1 85 ? 7.932 -7.039 0.165 1.00 93.19 85 SER A CA 1
ATOM 650 C C . SER A 1 85 ? 8.008 -7.312 1.671 1.00 93.19 85 SER A C 1
ATOM 652 O O . SER A 1 85 ? 7.014 -7.718 2.273 1.00 93.19 85 SER A O 1
ATOM 654 N N . THR A 1 86 ? 9.161 -7.061 2.298 1.00 94.12 86 THR A N 1
ATOM 655 C CA . THR A 1 86 ? 9.364 -7.231 3.747 1.00 94.12 86 THR A CA 1
ATOM 656 C C . THR A 1 86 ? 8.549 -6.219 4.544 1.00 94.12 86 THR A C 1
ATOM 658 O O . THR A 1 86 ? 7.891 -6.586 5.520 1.00 94.12 86 THR A O 1
ATOM 661 N N . ILE A 1 87 ? 8.537 -4.960 4.101 1.00 93.88 87 ILE A N 1
ATOM 662 C CA . ILE A 1 87 ? 7.719 -3.906 4.706 1.00 93.88 87 ILE A CA 1
ATOM 663 C C . ILE A 1 87 ? 6.240 -4.297 4.636 1.00 93.88 87 ILE A C 1
ATOM 665 O O . ILE A 1 87 ? 5.562 -4.323 5.662 1.00 93.88 87 ILE A O 1
ATOM 669 N N . ILE A 1 88 ? 5.749 -4.685 3.458 1.00 94.81 88 ILE A N 1
ATOM 670 C CA . ILE A 1 88 ? 4.353 -5.104 3.269 1.00 94.81 88 ILE A CA 1
ATOM 671 C C . ILE A 1 88 ? 4.015 -6.300 4.162 1.00 94.81 88 ILE A C 1
ATOM 673 O O . ILE A 1 88 ? 2.995 -6.283 4.853 1.00 94.81 88 ILE A O 1
ATOM 677 N N . ALA A 1 89 ? 4.876 -7.322 4.192 1.00 95.69 89 ALA A N 1
ATOM 678 C CA . ALA A 1 89 ? 4.674 -8.505 5.020 1.00 95.69 89 ALA A CA 1
ATOM 679 C C . ALA A 1 89 ? 4.522 -8.134 6.501 1.00 95.69 89 ALA A C 1
ATOM 681 O O . ALA A 1 89 ? 3.552 -8.555 7.133 1.00 95.69 89 ALA A O 1
ATOM 682 N N . SER A 1 90 ? 5.404 -7.279 7.025 1.00 94.88 90 SER A N 1
ATOM 683 C CA . SER A 1 90 ? 5.321 -6.787 8.403 1.00 94.88 90 SER A CA 1
ATOM 684 C C . SER A 1 90 ? 4.023 -6.017 8.664 1.00 94.88 90 SER A C 1
ATOM 686 O O . SER A 1 90 ? 3.322 -6.304 9.635 1.00 94.88 90 SER A O 1
ATOM 688 N N . LEU A 1 91 ? 3.640 -5.096 7.774 1.00 93.94 91 LEU A N 1
ATOM 689 C CA . LEU A 1 91 ? 2.437 -4.274 7.943 1.00 93.94 91 LEU A CA 1
ATOM 690 C C . LEU A 1 91 ? 1.157 -5.118 7.966 1.00 93.94 91 LEU A C 1
ATOM 692 O O . LEU A 1 91 ? 0.267 -4.845 8.770 1.00 93.94 91 LEU A O 1
ATOM 696 N N . THR A 1 92 ? 1.090 -6.195 7.178 1.00 95.06 92 THR A N 1
ATOM 697 C CA . THR A 1 92 ? -0.070 -7.106 7.186 1.00 95.06 92 THR A CA 1
ATOM 698 C C . THR A 1 92 ? -0.252 -7.850 8.514 1.00 95.06 92 THR A C 1
ATOM 700 O O . THR A 1 92 ? -1.315 -8.424 8.752 1.00 95.06 92 THR A O 1
ATOM 703 N N . GLN A 1 93 ? 0.755 -7.876 9.392 1.00 93.56 93 GLN A N 1
ATOM 704 C CA . GLN A 1 93 ? 0.698 -8.533 10.703 1.00 93.56 93 GLN A CA 1
ATOM 705 C C . GLN A 1 93 ? 0.255 -7.600 11.840 1.00 93.56 93 GLN A C 1
ATOM 707 O O . GLN A 1 93 ? -0.146 -8.091 12.890 1.00 93.56 93 GLN A O 1
ATOM 712 N N . GLN A 1 94 ? 0.302 -6.278 11.648 1.00 88.81 94 GLN A N 1
ATOM 713 C CA . GLN A 1 94 ? 0.132 -5.296 12.729 1.00 88.81 94 GLN A CA 1
ATOM 714 C C . GLN A 1 94 ? -1.316 -5.086 13.188 1.00 88.81 94 GLN A C 1
ATOM 716 O O . GLN A 1 94 ? -1.539 -4.611 14.298 1.00 88.81 94 GLN A O 1
ATOM 721 N N . ASN A 1 95 ? -2.303 -5.394 12.347 1.00 77.56 95 ASN A N 1
ATOM 722 C CA . ASN A 1 95 ? -3.716 -5.183 12.649 1.00 77.56 95 ASN A CA 1
ATOM 723 C C . ASN A 1 95 ? -4.552 -6.333 12.068 1.00 77.56 95 ASN A C 1
ATOM 725 O O . ASN A 1 95 ? -4.243 -6.842 10.988 1.00 77.56 95 ASN A O 1
ATOM 729 N N . 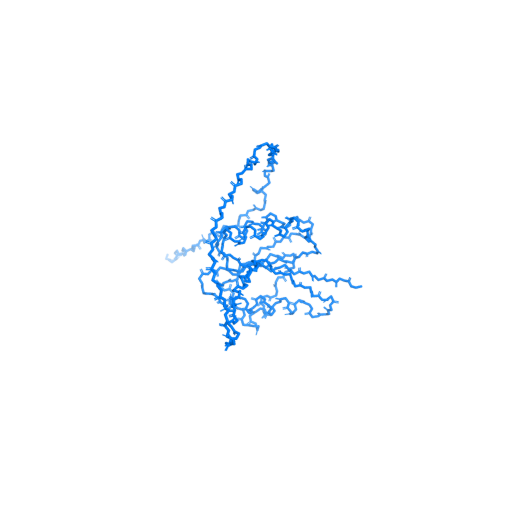SER A 1 96 ? -5.577 -6.773 12.798 1.00 73.94 96 SER A N 1
ATOM 730 C CA . SER A 1 96 ? -6.401 -7.927 12.428 1.00 73.94 96 SER A CA 1
ATOM 731 C C . SER A 1 96 ? -7.674 -7.579 11.659 1.00 73.94 96 SER A C 1
ATOM 733 O O . SER A 1 96 ? -8.209 -8.464 10.994 1.00 73.94 96 SER A O 1
ATOM 735 N N . ASP A 1 97 ? -8.137 -6.327 11.707 1.00 87.75 97 ASP A N 1
ATOM 736 C CA . ASP A 1 97 ? -9.546 -6.017 11.415 1.00 87.75 97 ASP A CA 1
ATOM 737 C C . ASP A 1 97 ? -9.745 -5.230 10.110 1.00 87.75 97 ASP A C 1
ATOM 739 O O . ASP A 1 97 ? -10.865 -5.095 9.618 1.00 87.75 97 ASP A O 1
ATOM 743 N N . ARG A 1 98 ? -8.664 -4.698 9.530 1.00 90.88 98 ARG A N 1
ATOM 744 C CA . ARG A 1 98 ? -8.683 -3.858 8.319 1.00 90.88 98 ARG A CA 1
ATOM 745 C C . ARG A 1 98 ? -7.637 -4.331 7.314 1.00 90.88 98 ARG A C 1
ATOM 747 O O . ARG A 1 98 ? -6.718 -5.070 7.655 1.00 90.88 98 ARG A O 1
ATOM 754 N N . TRP A 1 99 ? -7.751 -3.874 6.072 1.00 95.19 99 TRP A N 1
ATOM 755 C CA . TRP A 1 99 ? -6.791 -4.223 5.027 1.00 95.19 99 TRP A CA 1
ATOM 756 C C . TRP A 1 99 ? -5.459 -3.480 5.192 1.00 95.19 99 TRP A C 1
ATOM 758 O O . TRP A 1 99 ? -5.426 -2.303 5.561 1.00 95.19 99 TRP A O 1
ATOM 768 N N . THR A 1 100 ? -4.362 -4.134 4.816 1.00 96.50 100 THR A N 1
ATOM 769 C CA . THR A 1 100 ? -3.197 -3.447 4.253 1.00 96.50 100 THR A CA 1
ATOM 770 C C . THR A 1 100 ? -3.416 -3.362 2.751 1.00 96.50 100 THR A C 1
ATOM 772 O O . THR A 1 100 ? -3.464 -4.391 2.079 1.00 96.50 100 THR A O 1
ATOM 775 N N . THR A 1 101 ? -3.588 -2.154 2.223 1.00 96.94 101 THR A N 1
ATOM 776 C CA . THR A 1 101 ? -3.724 -1.944 0.780 1.00 96.94 101 THR A CA 1
ATOM 777 C C . THR A 1 101 ? -2.377 -1.583 0.186 1.00 96.94 101 THR A C 1
ATOM 779 O O . THR A 1 101 ? -1.742 -0.639 0.642 1.00 96.94 101 THR A O 1
ATOM 782 N N . TRP A 1 102 ? -1.965 -2.305 -0.847 1.00 96.56 102 TRP A N 1
ATOM 783 C CA . TRP A 1 102 ? -0.764 -2.029 -1.619 1.00 96.56 102 TRP A CA 1
ATOM 784 C C . TRP A 1 102 ? -1.145 -1.633 -3.044 1.00 96.56 102 TRP A C 1
ATOM 786 O O . TRP A 1 102 ? -1.765 -2.410 -3.768 1.00 96.56 102 TRP A O 1
ATOM 796 N N . ILE A 1 103 ? -0.808 -0.401 -3.410 1.00 95.12 103 ILE A N 1
ATOM 797 C CA . ILE A 1 103 ? -1.029 0.199 -4.720 1.00 95.12 103 ILE A CA 1
ATOM 798 C C . ILE A 1 103 ? 0.314 0.186 -5.447 1.00 95.12 103 ILE A C 1
ATOM 800 O O . ILE A 1 103 ? 1.269 0.819 -4.995 1.00 95.12 103 ILE A O 1
ATOM 804 N N . THR A 1 104 ? 0.403 -0.569 -6.537 1.00 92.62 104 THR A N 1
ATOM 805 C CA . THR A 1 104 ? 1.673 -0.803 -7.235 1.00 92.62 104 THR A CA 1
ATOM 806 C C . THR A 1 104 ? 1.463 -1.029 -8.724 1.00 92.62 104 THR A C 1
ATOM 808 O O . THR A 1 104 ? 0.397 -1.471 -9.153 1.00 92.62 104 THR A O 1
ATOM 811 N N . SER A 1 105 ? 2.500 -0.746 -9.504 1.00 89.44 105 SER A N 1
ATOM 812 C CA . SER A 1 105 ? 2.597 -1.096 -10.923 1.00 89.44 105 SER A CA 1
ATOM 813 C C . SER A 1 105 ? 3.448 -2.341 -11.171 1.00 89.44 105 SER A C 1
ATOM 815 O O . SER A 1 105 ? 3.556 -2.821 -12.305 1.00 89.44 105 SER A O 1
ATOM 817 N N . THR A 1 106 ? 4.032 -2.911 -10.113 1.00 85.94 106 THR A N 1
ATOM 818 C CA . THR A 1 106 ? 4.808 -4.148 -10.185 1.00 85.94 106 THR A CA 1
ATOM 819 C C . THR A 1 106 ? 3.936 -5.348 -9.843 1.00 85.94 106 THR A C 1
ATOM 821 O O . THR A 1 106 ? 3.012 -5.265 -9.036 1.00 85.94 106 THR A O 1
ATOM 824 N N . VAL A 1 107 ? 4.200 -6.490 -10.483 1.00 85.94 107 VAL A N 1
ATOM 825 C CA . VAL A 1 10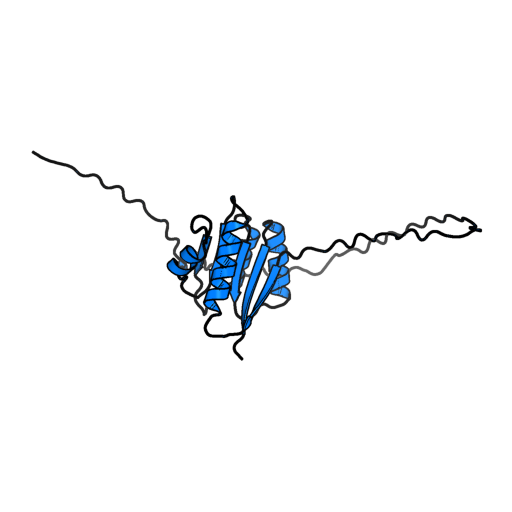7 ? 3.469 -7.724 -10.179 1.00 85.94 107 VAL A CA 1
ATOM 826 C C . VAL A 1 107 ? 3.992 -8.299 -8.858 1.00 85.94 107 VAL A C 1
ATOM 828 O O . VAL A 1 107 ? 5.168 -8.663 -8.777 1.00 85.94 107 VAL A O 1
ATOM 831 N N . PRO A 1 108 ? 3.140 -8.453 -7.831 1.00 87.06 108 PRO A N 1
ATOM 832 C CA . PRO A 1 108 ? 3.544 -9.008 -6.546 1.00 87.06 108 PRO A CA 1
ATOM 833 C C . PRO A 1 108 ? 4.051 -10.445 -6.644 1.00 87.06 108 PRO A C 1
ATOM 835 O O . PRO A 1 108 ? 3.381 -11.326 -7.190 1.00 87.06 108 PRO A O 1
ATOM 838 N N . ASN A 1 109 ? 5.180 -10.734 -5.997 1.00 91.56 109 ASN A N 1
ATOM 839 C CA . ASN A 1 109 ? 5.631 -12.108 -5.816 1.00 91.56 109 ASN A CA 1
ATOM 840 C C . ASN A 1 109 ? 4.953 -12.736 -4.587 1.00 91.56 109 ASN A C 1
ATOM 842 O O . ASN A 1 109 ? 5.416 -12.606 -3.452 1.00 91.56 109 ASN A O 1
ATOM 846 N N . LYS A 1 110 ? 3.852 -13.458 -4.821 1.00 93.69 110 LYS A N 1
ATOM 847 C CA . LYS A 1 110 ? 3.088 -14.136 -3.761 1.00 93.69 110 LYS A CA 1
ATOM 848 C C . LYS A 1 110 ? 3.940 -15.106 -2.935 1.00 93.69 110 LYS A C 1
ATOM 850 O O . LYS A 1 110 ? 3.781 -15.147 -1.719 1.00 93.69 110 LYS A O 1
ATOM 855 N N . ALA A 1 111 ? 4.826 -15.876 -3.572 1.00 95.19 111 ALA A N 1
ATOM 856 C CA . ALA A 1 111 ? 5.664 -16.853 -2.877 1.00 95.19 111 ALA A CA 1
ATOM 857 C C . ALA A 1 111 ? 6.644 -16.162 -1.919 1.00 95.19 111 ALA A C 1
ATOM 859 O O . ALA A 1 111 ? 6.775 -16.580 -0.769 1.00 95.19 111 ALA A O 1
ATOM 860 N N . LEU A 1 112 ? 7.254 -15.061 -2.368 1.00 94.94 112 LEU A N 1
ATOM 861 C CA . LEU A 1 112 ? 8.118 -14.230 -1.534 1.00 94.94 112 LEU A CA 1
ATOM 862 C C . LEU A 1 112 ? 7.342 -13.657 -0.342 1.00 94.94 112 LEU A C 1
ATOM 864 O O . LEU A 1 112 ? 7.750 -13.860 0.797 1.00 94.94 112 LEU A O 1
ATOM 868 N N . LEU A 1 113 ? 6.184 -13.033 -0.575 1.00 95.75 113 LEU A N 1
ATOM 869 C CA . LEU A 1 113 ? 5.341 -12.494 0.500 1.00 95.75 113 LEU A CA 1
ATOM 870 C C . LEU A 1 113 ? 4.962 -13.570 1.526 1.00 95.75 113 LEU A C 1
ATOM 872 O O . LEU A 1 113 ? 5.071 -13.338 2.727 1.00 95.75 113 LEU A O 1
ATOM 876 N N . SER A 1 114 ? 4.570 -14.764 1.073 1.00 96.06 114 SER A N 1
ATOM 877 C CA . SER A 1 114 ? 4.292 -15.893 1.967 1.00 96.06 114 SER A CA 1
ATOM 878 C C . SER A 1 114 ? 5.523 -16.332 2.761 1.00 96.06 114 SER A C 1
ATOM 880 O O . SER A 1 114 ? 5.406 -16.553 3.963 1.00 96.06 114 SER A O 1
ATOM 882 N N . SER A 1 115 ? 6.700 -16.419 2.132 1.00 96.75 115 SER A N 1
ATOM 883 C CA . SER A 1 115 ? 7.945 -16.781 2.830 1.00 96.75 115 SER A CA 1
ATOM 884 C C . SER A 1 115 ? 8.382 -15.745 3.870 1.00 96.75 115 SER A C 1
ATOM 886 O O . SER A 1 115 ? 8.971 -16.111 4.882 1.00 96.75 115 SER A O 1
ATOM 888 N N . LEU A 1 116 ? 8.034 -14.471 3.662 1.00 96.56 116 LEU A N 1
ATOM 889 C CA . LEU A 1 116 ? 8.263 -13.375 4.606 1.00 96.56 116 LEU A CA 1
ATOM 890 C C . LEU A 1 116 ? 7.188 -13.310 5.709 1.00 96.56 116 LEU A C 1
ATOM 892 O O . LEU A 1 116 ? 7.226 -12.429 6.564 1.00 96.56 116 LEU A O 1
ATOM 896 N N . GLY A 1 117 ? 6.216 -14.230 5.700 1.00 96.06 117 GLY A N 1
ATOM 897 C CA . GLY A 1 117 ? 5.154 -14.310 6.702 1.00 96.06 117 GLY A CA 1
ATOM 898 C C . GLY A 1 117 ? 4.007 -13.319 6.490 1.00 96.06 117 GLY A C 1
ATOM 899 O O . GLY A 1 117 ? 3.276 -13.026 7.436 1.00 96.06 117 GLY A O 1
ATOM 900 N N . ALA A 1 118 ? 3.822 -12.778 5.282 1.00 95.69 118 ALA A N 1
ATOM 901 C CA . ALA A 1 118 ? 2.703 -11.883 5.000 1.00 95.69 118 ALA A CA 1
ATOM 902 C C . ALA A 1 118 ? 1.357 -12.589 5.227 1.00 95.69 118 ALA A C 1
ATOM 904 O O . ALA A 1 118 ? 1.117 -13.697 4.735 1.00 95.69 118 ALA A O 1
ATOM 905 N N . CYS A 1 119 ? 0.430 -11.916 5.908 1.00 95.38 119 CYS A N 1
ATOM 906 C CA . CYS A 1 119 ? -0.938 -12.396 6.030 1.00 95.38 119 CYS A CA 1
ATOM 907 C C . CYS A 1 119 ? -1.721 -12.043 4.762 1.00 95.38 119 CYS A C 1
ATOM 909 O O . CYS A 1 119 ? -2.326 -10.978 4.656 1.00 95.38 119 CYS A O 1
ATOM 911 N N . LEU A 1 120 ? -1.701 -12.946 3.778 1.00 94.50 120 LEU A N 1
ATOM 912 C CA . LEU A 1 120 ? -2.303 -12.693 2.465 1.00 94.50 120 LEU A CA 1
ATOM 913 C C . LEU A 1 120 ? -3.817 -12.441 2.519 1.00 94.50 120 LEU A C 1
ATOM 915 O O . LEU A 1 120 ? -4.339 -11.732 1.668 1.00 94.50 120 LEU A O 1
ATOM 919 N N . SER A 1 121 ? -4.521 -12.976 3.521 1.00 94.25 121 SER A N 1
ATOM 920 C CA . SER A 1 121 ? -5.952 -12.712 3.728 1.00 94.25 121 SER A CA 1
ATOM 921 C C . SER A 1 121 ? -6.252 -11.300 4.232 1.00 94.25 121 SER A C 1
ATOM 923 O O . SER A 1 121 ? -7.420 -10.934 4.293 1.00 94.25 121 SER A O 1
ATOM 925 N N . ARG A 1 122 ? -5.225 -10.517 4.590 1.00 94.38 122 ARG A N 1
ATOM 926 C CA . ARG A 1 122 ? -5.318 -9.103 4.988 1.00 94.38 122 ARG A CA 1
ATOM 927 C C . ARG A 1 122 ? -4.597 -8.163 4.023 1.00 94.38 122 ARG A C 1
ATOM 929 O O . ARG A 1 122 ? -4.516 -6.961 4.277 1.00 94.38 122 ARG A O 1
ATOM 936 N N . LEU A 1 123 ? -4.088 -8.689 2.912 1.00 95.69 123 LEU A N 1
ATOM 937 C CA . LEU A 1 123 ? -3.439 -7.909 1.870 1.00 95.69 123 LEU A CA 1
ATOM 938 C C . LEU A 1 123 ? -4.423 -7.665 0.723 1.00 95.69 123 LEU A C 1
ATOM 940 O O . LEU A 1 123 ? -4.867 -8.603 0.065 1.00 95.69 123 LEU A O 1
ATOM 944 N N . ARG A 1 124 ? -4.726 -6.394 0.458 1.00 95.56 124 ARG A N 1
ATOM 945 C CA . ARG A 1 124 ? -5.434 -5.960 -0.748 1.00 95.56 124 ARG A CA 1
ATOM 946 C C . ARG A 1 124 ? -4.420 -5.363 -1.710 1.00 95.56 124 ARG A C 1
ATOM 948 O O . ARG A 1 124 ? -3.676 -4.469 -1.329 1.00 95.56 124 ARG A O 1
ATOM 955 N N . ILE A 1 125 ? -4.408 -5.828 -2.951 1.00 95.25 125 ILE A N 1
ATOM 956 C CA . ILE A 1 125 ? -3.494 -5.326 -3.979 1.00 95.25 125 ILE A CA 1
ATOM 957 C C . ILE A 1 125 ? -4.321 -4.596 -5.025 1.00 95.25 125 ILE A C 1
ATOM 959 O O . ILE A 1 125 ? -5.303 -5.142 -5.527 1.00 95.25 125 ILE A O 1
ATOM 963 N N . VAL A 1 126 ? -3.923 -3.369 -5.335 1.00 94.38 126 VAL A N 1
ATOM 964 C CA . VAL A 1 126 ? -4.489 -2.570 -6.416 1.00 94.38 126 VAL A CA 1
ATOM 965 C C . VAL A 1 126 ? -3.387 -2.344 -7.436 1.00 94.38 126 VAL A C 1
ATOM 967 O O . VAL A 1 126 ? -2.387 -1.689 -7.147 1.00 94.38 126 VAL A O 1
ATOM 970 N N . TYR A 1 127 ? -3.565 -2.935 -8.611 1.00 93.19 127 TYR A N 1
ATOM 971 C CA . TYR A 1 127 ? -2.627 -2.784 -9.710 1.00 93.19 127 TYR A CA 1
ATOM 972 C C . TYR A 1 127 ? -2.953 -1.518 -10.500 1.00 93.19 127 TYR A C 1
ATOM 974 O O . TYR A 1 127 ? -4.113 -1.307 -10.854 1.00 93.19 127 TYR A O 1
ATOM 982 N N . ILE A 1 128 ? -1.942 -0.698 -10.764 1.00 90.44 128 ILE A N 1
ATOM 983 C CA . ILE A 1 128 ? -2.041 0.537 -11.546 1.00 90.44 128 ILE A CA 1
ATOM 984 C C . ILE A 1 128 ? -1.030 0.450 -12.682 1.00 90.44 128 ILE A C 1
ATOM 986 O O . ILE A 1 128 ? 0.104 0.032 -12.447 1.00 90.44 128 ILE A O 1
ATOM 990 N N . GLN A 1 129 ? -1.416 0.810 -13.908 1.00 88.75 129 GLN A N 1
ATOM 991 C CA . GLN A 1 129 ? -0.445 0.800 -14.999 1.00 88.75 129 GLN A CA 1
ATOM 992 C C . GLN A 1 129 ? 0.640 1.857 -14.743 1.00 88.75 129 GLN A C 1
ATOM 994 O O . GLN A 1 129 ? 0.345 2.896 -14.153 1.00 88.75 129 GLN A O 1
ATOM 999 N N . PRO A 1 130 ? 1.897 1.632 -15.157 1.00 82.31 130 PRO A N 1
ATOM 1000 C CA . PRO A 1 130 ? 2.977 2.602 -14.956 1.00 82.31 130 PRO A CA 1
ATOM 1001 C C . PRO A 1 130 ? 2.671 4.020 -15.471 1.00 82.31 130 PRO A C 1
ATOM 1003 O O . PRO A 1 130 ? 3.178 4.994 -14.919 1.00 82.31 130 PRO A O 1
ATOM 1006 N N . GLU A 1 131 ? 1.865 4.133 -16.526 1.00 81.31 131 GLU A N 1
ATOM 1007 C CA . GLU A 1 131 ? 1.423 5.388 -17.138 1.00 81.31 131 GLU A CA 1
ATOM 1008 C C . GLU A 1 131 ? 0.244 6.071 -16.424 1.00 81.31 131 GLU A C 1
ATOM 1010 O O . GLU A 1 131 ? -0.024 7.247 -16.683 1.00 81.31 131 GLU A O 1
ATOM 1015 N N . ASP A 1 132 ? -0.451 5.363 -15.533 1.00 85.19 132 ASP A N 1
ATOM 1016 C CA . ASP A 1 132 ? -1.655 5.856 -14.872 1.00 85.19 132 ASP A CA 1
ATOM 1017 C C . ASP A 1 132 ? -1.326 6.706 -13.635 1.00 85.19 132 ASP A C 1
ATOM 1019 O O . ASP A 1 132 ? -0.412 6.431 -12.853 1.00 85.19 132 ASP A O 1
ATOM 1023 N N . ASP A 1 133 ? -2.142 7.736 -13.397 1.00 86.06 133 ASP A N 1
ATOM 1024 C CA . ASP A 1 133 ? -2.049 8.541 -12.182 1.00 86.06 133 ASP A CA 1
ATOM 1025 C C . ASP A 1 133 ? -2.689 7.823 -10.983 1.00 86.06 133 ASP A C 1
ATOM 1027 O O . ASP A 1 133 ? -3.913 7.790 -10.821 1.00 86.06 133 ASP A O 1
ATOM 1031 N N . ALA A 1 134 ? -1.853 7.300 -10.085 1.00 90.69 134 ALA A N 1
ATOM 1032 C CA . ALA A 1 134 ? -2.312 6.607 -8.886 1.00 90.69 134 ALA A CA 1
ATOM 1033 C C . ALA A 1 134 ? -2.887 7.541 -7.800 1.00 90.69 134 ALA A C 1
ATOM 1035 O O . ALA A 1 134 ? -3.514 7.049 -6.859 1.00 90.69 134 ALA A O 1
ATOM 1036 N N . ARG A 1 135 ? -2.726 8.874 -7.886 1.00 92.00 135 ARG A N 1
ATOM 1037 C CA . ARG A 1 135 ? -3.086 9.808 -6.793 1.00 92.00 135 ARG A CA 1
ATOM 1038 C C . ARG A 1 135 ? -4.532 9.687 -6.337 1.00 92.00 135 ARG A C 1
ATOM 1040 O O . ARG A 1 135 ? -4.793 9.697 -5.134 1.00 92.00 135 ARG A O 1
ATOM 1047 N N . TRP A 1 136 ? -5.472 9.565 -7.272 1.00 91.69 136 TRP A N 1
ATOM 1048 C CA . TRP A 1 136 ? -6.887 9.427 -6.925 1.00 91.69 136 TRP A CA 1
ATOM 1049 C C . TRP A 1 136 ? -7.168 8.096 -6.222 1.00 91.69 136 TRP A C 1
ATOM 1051 O O . TRP A 1 136 ? -7.875 8.069 -5.218 1.00 91.69 136 TRP A O 1
ATOM 1061 N N . VAL A 1 137 ? -6.562 7.006 -6.696 1.00 93.94 137 VAL A N 1
ATOM 1062 C C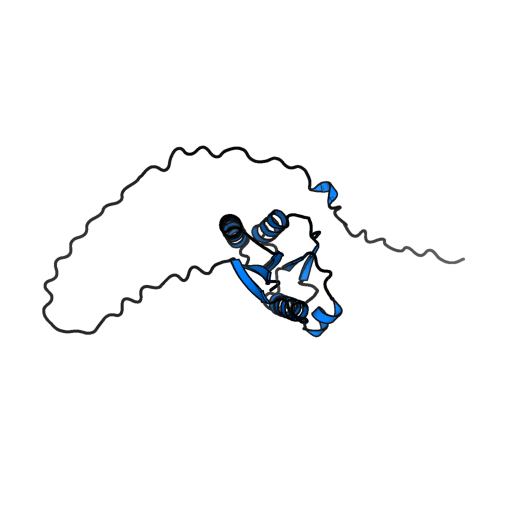A . VAL A 1 137 ? -6.710 5.675 -6.090 1.00 93.94 137 VAL A CA 1
ATOM 1063 C C . VAL A 1 137 ? -6.137 5.664 -4.674 1.00 93.94 137 VAL A C 1
ATOM 1065 O O . VAL A 1 137 ? -6.778 5.156 -3.754 1.00 93.94 137 VAL A O 1
ATOM 1068 N N . ILE A 1 138 ? -4.973 6.288 -4.482 1.00 95.38 138 ILE A N 1
ATOM 1069 C CA . ILE A 1 138 ? -4.348 6.466 -3.168 1.00 95.38 138 ILE A CA 1
ATOM 1070 C C . ILE A 1 138 ? -5.276 7.261 -2.249 1.00 95.38 138 ILE A C 1
ATOM 1072 O O . ILE A 1 138 ? -5.566 6.819 -1.138 1.00 95.38 138 ILE A O 1
ATOM 1076 N N . TRP A 1 139 ? -5.797 8.398 -2.721 1.00 95.06 139 TRP A N 1
ATOM 1077 C CA . TRP A 1 139 ? -6.718 9.232 -1.951 1.00 95.06 139 TRP A CA 1
ATOM 1078 C C . TRP A 1 139 ? -7.971 8.461 -1.518 1.00 95.06 139 TRP A C 1
ATOM 1080 O O . TRP A 1 139 ? -8.335 8.491 -0.344 1.00 95.06 139 TRP A O 1
ATOM 1090 N N . GLN A 1 140 ? -8.597 7.718 -2.435 1.00 95.81 140 GLN A N 1
ATOM 1091 C CA . GLN A 1 140 ? -9.786 6.916 -2.136 1.00 95.81 140 GLN A CA 1
ATOM 1092 C C . GLN A 1 140 ? -9.487 5.813 -1.120 1.00 95.81 140 GLN A C 1
ATOM 1094 O O . GLN A 1 140 ? -10.235 5.635 -0.159 1.00 95.81 140 GLN A O 1
ATOM 1099 N N . ALA A 1 141 ? -8.385 5.082 -1.303 1.00 96.25 141 ALA A N 1
ATOM 1100 C CA . ALA A 1 141 ? -7.992 4.013 -0.393 1.00 96.25 141 ALA A CA 1
ATOM 1101 C C . ALA A 1 141 ? -7.738 4.533 1.032 1.00 96.25 141 ALA A C 1
ATOM 1103 O O . ALA A 1 141 ? -8.088 3.852 1.997 1.00 96.25 141 ALA A O 1
ATOM 1104 N N . LEU A 1 142 ? -7.171 5.738 1.155 1.00 96.62 142 LEU A N 1
ATOM 1105 C CA . LEU A 1 142 ? -6.954 6.416 2.432 1.00 96.62 142 LEU A CA 1
ATOM 1106 C C . LEU A 1 142 ? -8.275 6.870 3.066 1.00 96.62 142 LEU A C 1
ATOM 1108 O O . LEU A 1 142 ? -8.525 6.551 4.224 1.00 96.62 142 LEU A O 1
ATOM 1112 N N . ALA A 1 143 ? -9.130 7.569 2.315 1.00 96.50 143 ALA A N 1
ATOM 1113 C CA . ALA A 1 143 ? -10.343 8.199 2.841 1.00 96.50 143 ALA A CA 1
ATOM 1114 C C . ALA A 1 143 ? -11.447 7.204 3.241 1.00 96.50 143 ALA A C 1
ATOM 1116 O O . ALA A 1 143 ? -12.252 7.500 4.121 1.00 96.50 143 ALA A O 1
ATOM 1117 N N . GLN A 1 144 ? -11.507 6.025 2.613 1.00 95.25 144 GLN A N 1
ATOM 1118 C CA . GLN A 1 144 ? -12.592 5.057 2.831 1.00 95.25 144 GLN A CA 1
ATOM 1119 C C . GLN A 1 144 ? -12.584 4.369 4.204 1.00 95.25 144 GLN A C 1
ATOM 1121 O O . GLN A 1 144 ? -13.564 3.718 4.558 1.00 95.25 144 GLN A O 1
ATOM 1126 N N . GLY A 1 145 ? -11.477 4.413 4.949 1.00 91.56 145 GLY A N 1
ATOM 1127 C CA . GLY A 1 145 ? -11.379 3.796 6.279 1.00 91.56 145 GLY A CA 1
ATOM 1128 C C . GLY A 1 145 ? -11.404 2.263 6.318 1.00 91.56 145 GLY A C 1
ATOM 1129 O O . GLY A 1 145 ? -11.319 1.656 7.382 1.00 91.56 145 GLY A O 1
ATOM 1130 N N . ASN A 1 146 ? -11.423 1.589 5.167 1.00 93.62 146 ASN A N 1
ATOM 1131 C CA . ASN A 1 146 ? -11.374 0.123 5.095 1.00 93.62 146 ASN A CA 1
ATOM 1132 C C . ASN A 1 146 ? -9.952 -0.460 5.228 1.00 93.62 146 ASN A C 1
ATOM 1134 O O . ASN A 1 146 ? -9.793 -1.675 5.340 1.00 93.62 146 ASN A O 1
ATOM 1138 N N . SER A 1 147 ? -8.922 0.391 5.227 1.00 94.00 147 SER A N 1
ATOM 1139 C CA . SER A 1 147 ? -7.513 -0.012 5.310 1.00 94.00 147 SER A CA 1
ATOM 1140 C C . SER A 1 147 ? -6.825 0.658 6.483 1.00 94.00 147 SER A C 1
ATOM 1142 O O . SER A 1 147 ? -6.978 1.862 6.637 1.00 94.00 147 SER A O 1
ATOM 1144 N N . HIS A 1 148 ? -6.055 -0.073 7.287 1.00 93.44 148 HIS A N 1
ATOM 1145 C CA . HIS A 1 148 ? -5.243 0.534 8.351 1.00 93.44 148 HIS A CA 1
ATOM 1146 C C . HIS A 1 148 ? -3.932 1.109 7.799 1.00 93.44 148 HIS A C 1
ATOM 1148 O O . HIS A 1 148 ? -3.452 2.121 8.301 1.00 93.44 148 HIS A O 1
ATOM 1154 N N . ASN A 1 149 ? -3.390 0.478 6.752 1.00 95.00 149 ASN A N 1
ATOM 1155 C CA . ASN A 1 149 ? -2.212 0.922 6.018 1.00 95.00 149 ASN A CA 1
ATOM 1156 C C . ASN A 1 149 ? -2.545 0.995 4.524 1.00 95.00 149 ASN A C 1
ATOM 1158 O O . ASN A 1 149 ? -3.108 0.047 3.969 1.00 95.00 149 ASN A O 1
ATOM 1162 N N . VAL A 1 150 ? -2.166 2.091 3.874 1.00 96.62 150 VAL A N 1
ATOM 1163 C CA . VAL A 1 150 ? -2.147 2.230 2.413 1.00 96.62 150 VAL A CA 1
ATOM 1164 C C . VAL A 1 150 ? -0.712 2.495 1.989 1.00 96.62 150 VAL A C 1
ATOM 1166 O O . VAL A 1 150 ? -0.097 3.462 2.426 1.00 96.62 150 VAL A O 1
ATOM 1169 N N . ILE A 1 151 ? -0.175 1.622 1.152 1.00 95.69 151 ILE A N 1
ATOM 1170 C CA . ILE A 1 151 ? 1.202 1.663 0.674 1.00 95.69 151 ILE A CA 1
ATOM 1171 C C . ILE A 1 151 ? 1.142 1.946 -0.818 1.00 95.69 151 ILE A C 1
ATOM 1173 O O . ILE A 1 151 ? 0.413 1.254 -1.528 1.00 95.69 151 ILE A O 1
ATOM 1177 N N . ALA A 1 152 ? 1.880 2.942 -1.291 1.00 94.00 152 ALA A N 1
ATOM 1178 C CA . ALA A 1 152 ? 1.903 3.310 -2.698 1.00 94.00 152 ALA A CA 1
ATOM 1179 C C . ALA A 1 152 ? 3.337 3.449 -3.195 1.00 94.00 152 ALA A C 1
ATOM 1181 O O . ALA A 1 152 ? 4.130 4.173 -2.597 1.00 94.00 152 ALA A O 1
ATOM 1182 N N . GLU A 1 153 ? 3.649 2.781 -4.300 1.00 87.88 153 GLU A N 1
ATOM 1183 C CA . GLU A 1 153 ? 4.906 2.966 -5.019 1.00 87.88 153 GLU A CA 1
ATOM 1184 C C . GLU A 1 153 ? 4.707 3.997 -6.129 1.00 87.88 153 GLU A C 1
ATOM 1186 O O . GLU A 1 153 ? 3.978 3.746 -7.088 1.00 87.88 153 GLU A O 1
ATOM 1191 N N . GLN A 1 154 ? 5.332 5.168 -6.011 1.00 79.31 154 GLN A N 1
ATOM 1192 C CA . GLN A 1 154 ? 5.319 6.170 -7.077 1.00 79.31 154 GLN A CA 1
ATOM 1193 C C . GLN A 1 154 ? 6.542 7.081 -6.975 1.00 79.31 154 GLN A C 1
ATOM 1195 O O . GLN A 1 154 ? 7.023 7.398 -5.890 1.00 79.31 154 GLN A O 1
ATOM 1200 N N . ALA A 1 155 ? 7.041 7.519 -8.131 1.00 66.50 155 ALA A N 1
ATOM 1201 C CA . ALA A 1 155 ? 8.300 8.249 -8.231 1.00 66.50 155 ALA A CA 1
ATOM 1202 C C . ALA A 1 155 ? 8.264 9.669 -7.635 1.00 66.50 155 ALA A C 1
ATOM 1204 O O . ALA A 1 155 ? 9.317 10.197 -7.287 1.00 66.50 155 ALA A O 1
ATOM 1205 N N . SER A 1 156 ? 7.092 10.307 -7.519 1.00 78.50 156 SER A N 1
ATOM 1206 C CA . SER A 1 156 ? 7.021 11.675 -6.995 1.00 78.50 156 SER A CA 1
ATOM 1207 C C . SER A 1 156 ? 5.618 12.090 -6.562 1.00 78.50 156 SER A C 1
ATOM 1209 O O . SER A 1 156 ? 4.667 11.958 -7.336 1.00 78.50 156 SER A O 1
ATOM 1211 N N . PHE A 1 157 ? 5.525 12.717 -5.391 1.00 85.88 157 PHE A N 1
ATOM 1212 C CA . PHE A 1 157 ? 4.351 13.462 -4.939 1.00 85.88 157 PHE A CA 1
ATOM 1213 C C . PHE A 1 157 ? 4.745 14.904 -4.643 1.00 85.88 157 PHE A C 1
ATOM 1215 O O . PHE A 1 157 ? 5.797 15.165 -4.060 1.00 85.88 157 PHE A O 1
ATOM 1222 N N . SER A 1 158 ? 3.902 15.857 -5.034 1.00 89.38 158 SER A N 1
ATOM 1223 C CA . SER A 1 158 ? 4.097 17.243 -4.614 1.00 89.38 158 SER A CA 1
ATOM 1224 C C . SER A 1 158 ? 3.715 17.418 -3.140 1.00 89.38 158 SER A C 1
ATOM 1226 O O . SER A 1 158 ? 2.951 16.633 -2.576 1.00 89.38 158 SER A O 1
ATOM 1228 N N . SER A 1 159 ? 4.187 18.489 -2.498 1.00 88.88 159 SER A N 1
ATOM 1229 C CA . SER A 1 159 ? 3.793 18.792 -1.114 1.00 88.88 159 SER A CA 1
ATOM 1230 C C . SER A 1 159 ? 2.277 18.974 -0.958 1.00 88.88 159 SER A C 1
ATOM 1232 O O . SER A 1 159 ? 1.724 18.634 0.087 1.00 88.88 159 SER A O 1
ATOM 1234 N N . SER A 1 160 ? 1.593 19.473 -1.994 1.00 91.00 160 SER A N 1
ATOM 1235 C CA . SER A 1 160 ? 0.134 19.608 -1.994 1.00 91.00 160 SER A CA 1
ATOM 1236 C C . SER A 1 160 ? -0.572 18.256 -2.119 1.00 91.00 160 SER A C 1
ATOM 1238 O O . SER A 1 160 ? -1.599 18.056 -1.468 1.00 91.00 160 SER A O 1
ATOM 1240 N N . ASP A 1 161 ? -0.016 17.307 -2.879 1.00 91.38 161 ASP A N 1
ATOM 1241 C CA . ASP A 1 161 ? -0.519 15.928 -2.933 1.00 91.38 161 ASP A CA 1
ATOM 1242 C C . ASP A 1 161 ? -0.413 15.265 -1.557 1.00 91.38 161 ASP A C 1
ATOM 1244 O O . ASP A 1 161 ? -1.408 14.753 -1.044 1.00 91.38 161 ASP A O 1
ATOM 1248 N N . ILE A 1 162 ? 0.755 15.364 -0.914 1.00 92.06 162 ILE A N 1
ATOM 1249 C CA . ILE A 1 162 ? 0.985 14.819 0.431 1.00 92.06 162 ILE A CA 1
ATOM 1250 C C . ILE A 1 162 ? 0.012 15.440 1.438 1.00 92.06 162 ILE A C 1
ATOM 1252 O O . ILE A 1 162 ? -0.584 14.720 2.234 1.00 92.06 162 ILE A O 1
ATOM 1256 N N . GLN A 1 163 ? -0.217 16.755 1.385 1.00 92.38 163 GLN A N 1
ATOM 1257 C CA . GLN A 1 163 ? -1.169 17.420 2.277 1.00 92.38 163 GLN A CA 1
ATOM 1258 C C . GLN A 1 163 ? -2.607 16.915 2.077 1.00 92.38 163 GLN A C 1
ATOM 1260 O O . GLN A 1 163 ? -3.329 16.706 3.051 1.00 92.38 163 GLN A O 1
ATOM 1265 N N . ARG A 1 164 ? -3.037 16.685 0.832 1.00 91.88 164 ARG A N 1
ATOM 1266 C CA . ARG A 1 164 ? -4.364 16.111 0.547 1.00 91.88 164 ARG A CA 1
ATOM 1267 C C . ARG A 1 164 ? -4.473 14.667 1.026 1.00 91.88 164 ARG A C 1
ATOM 1269 O O . ARG A 1 164 ? -5.511 14.284 1.564 1.00 91.88 164 ARG A O 1
ATOM 1276 N N . MET A 1 165 ? -3.416 13.879 0.854 1.00 94.00 165 MET A N 1
ATOM 1277 C CA . MET A 1 165 ? -3.346 12.503 1.345 1.00 94.00 165 MET A CA 1
ATOM 1278 C C . MET A 1 165 ? -3.366 12.450 2.870 1.00 94.00 165 MET A C 1
ATOM 1280 O O . MET A 1 165 ? -4.044 11.603 3.430 1.00 94.00 165 MET A O 1
ATOM 1284 N N . GLU A 1 166 ? -2.703 13.382 3.547 1.00 95.19 166 GLU A N 1
ATOM 1285 C CA . GLU A 1 166 ? -2.727 13.512 5.004 1.00 95.19 166 GLU A CA 1
ATOM 1286 C C . GLU A 1 166 ? -4.150 13.772 5.517 1.00 95.19 166 GLU A C 1
ATOM 1288 O O . GLU A 1 166 ? -4.592 13.134 6.471 1.00 95.19 166 GLU A O 1
ATOM 1293 N N . VAL A 1 167 ? -4.908 14.655 4.859 1.00 95.19 167 VAL A N 1
ATOM 1294 C CA . VAL A 1 167 ? -6.325 14.885 5.193 1.00 95.19 167 VAL A CA 1
ATOM 1295 C C . VAL A 1 167 ? -7.150 13.610 4.988 1.00 95.19 167 VAL A C 1
ATOM 1297 O O . VAL A 1 167 ? -7.893 13.221 5.888 1.00 95.19 167 VAL A O 1
ATOM 1300 N N . ALA A 1 168 ? -6.983 12.927 3.853 1.00 96.12 168 ALA A N 1
ATOM 1301 C CA . ALA A 1 168 ? -7.686 11.677 3.555 1.00 96.12 168 ALA A CA 1
ATOM 1302 C C . ALA A 1 168 ? -7.344 10.554 4.547 1.00 96.12 168 ALA A C 1
ATOM 1304 O O . ALA A 1 168 ? -8.226 9.842 5.018 1.00 96.12 168 ALA A O 1
ATOM 1305 N N . ALA A 1 169 ? -6.068 10.415 4.898 1.00 96.06 169 ALA A N 1
ATOM 1306 C CA . ALA A 1 169 ? -5.580 9.411 5.832 1.00 96.06 169 ALA A CA 1
ATOM 1307 C C . ALA A 1 169 ? -6.140 9.642 7.238 1.00 96.06 169 ALA A C 1
ATOM 1309 O O . ALA A 1 169 ? -6.574 8.697 7.888 1.00 96.06 169 ALA A O 1
ATOM 1310 N N . ASN A 1 170 ? -6.201 10.899 7.686 1.00 95.50 170 ASN A N 1
ATOM 1311 C CA . ASN A 1 170 ? -6.842 11.244 8.952 1.00 95.50 170 ASN A CA 1
ATOM 1312 C C . ASN A 1 170 ? -8.356 10.983 8.916 1.00 95.50 170 ASN A C 1
ATOM 1314 O O . ASN A 1 170 ? -8.891 10.446 9.881 1.00 95.50 170 ASN A O 1
ATOM 1318 N N . GLN A 1 171 ? -9.036 11.296 7.807 1.00 95.56 171 GLN A N 1
ATOM 1319 C CA . GLN A 1 171 ? -10.466 11.013 7.632 1.00 95.56 171 GLN A CA 1
ATOM 1320 C C . GLN A 1 171 ? -10.778 9.515 7.719 1.00 95.56 171 GLN A C 1
ATOM 1322 O O . GLN A 1 171 ? -11.749 9.127 8.362 1.00 95.56 171 GLN A O 1
ATOM 1327 N N . GLY A 1 172 ? -9.971 8.677 7.072 1.00 94.56 172 GLY A N 1
ATOM 1328 C CA . GLY A 1 172 ? -10.136 7.229 7.114 1.00 94.56 172 GLY A CA 1
ATOM 1329 C C . GLY A 1 172 ? -9.428 6.555 8.285 1.00 94.56 172 GLY A C 1
ATOM 1330 O O . GLY A 1 172 ? -9.316 5.335 8.275 1.00 94.56 172 GLY A O 1
ATOM 1331 N N . GLU A 1 173 ? -8.895 7.295 9.261 1.00 94.50 173 GLU A N 1
ATOM 1332 C CA . GLU A 1 173 ? -8.131 6.739 10.389 1.00 94.50 173 GLU A CA 1
ATOM 1333 C C . GLU A 1 173 ? -7.075 5.710 9.936 1.00 94.50 173 GLU A C 1
ATOM 1335 O O . GLU A 1 173 ? -7.002 4.579 10.426 1.00 94.50 173 GLU A O 1
ATOM 1340 N N . CYS A 1 174 ? -6.317 6.073 8.907 1.00 92.06 174 CYS A N 1
ATOM 1341 C CA . CYS A 1 174 ? -5.380 5.227 8.182 1.00 92.06 174 CYS A CA 1
ATOM 1342 C C . CYS A 1 174 ? -3.967 5.821 8.241 1.00 92.06 174 CYS A C 1
ATOM 1344 O O . CYS A 1 174 ? -3.786 7.028 8.420 1.00 92.06 174 CYS A O 1
ATOM 1346 N N . LYS A 1 175 ? -2.950 4.977 8.064 1.00 94.06 175 LYS A N 1
ATOM 1347 C CA . LYS A 1 175 ? -1.574 5.403 7.813 1.00 94.06 175 LYS A CA 1
ATOM 1348 C C . LYS A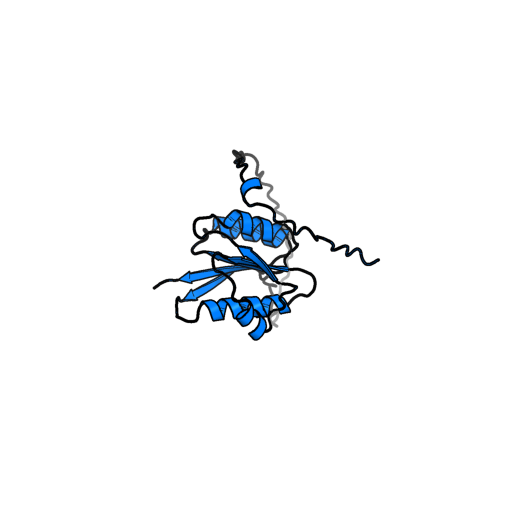 1 175 ? -1.206 5.171 6.350 1.00 94.06 175 LYS A C 1
ATOM 1350 O O . LYS A 1 175 ? -1.433 4.098 5.800 1.00 94.06 175 LYS A O 1
ATOM 1355 N N . GLY A 1 176 ? -0.637 6.189 5.719 1.00 94.44 176 GLY A N 1
ATOM 1356 C CA . GLY A 1 176 ? -0.099 6.118 4.369 1.00 94.44 176 GLY A CA 1
ATOM 1357 C C . GLY A 1 176 ? 1.416 5.953 4.380 1.00 94.44 176 GLY A C 1
ATOM 1358 O O . GLY A 1 176 ? 2.113 6.599 5.164 1.00 94.44 176 GLY A O 1
ATOM 1359 N N . MET A 1 177 ? 1.926 5.114 3.486 1.00 94.88 177 MET A N 1
ATOM 1360 C CA . MET A 1 177 ? 3.351 4.947 3.233 1.00 94.88 177 MET A CA 1
ATOM 1361 C C . MET A 1 177 ? 3.625 5.114 1.743 1.00 94.88 177 MET A C 1
ATOM 1363 O O . MET A 1 177 ? 3.179 4.313 0.926 1.00 94.88 177 MET A O 1
ATOM 1367 N N . LEU A 1 178 ? 4.356 6.167 1.399 1.00 93.88 178 LEU A N 1
ATOM 1368 C CA . LEU A 1 178 ? 4.760 6.462 0.031 1.00 93.88 178 LEU A CA 1
ATOM 1369 C C . LEU A 1 178 ? 6.175 5.929 -0.161 1.00 93.88 178 LEU A C 1
ATOM 1371 O O . LEU A 1 178 ? 7.080 6.309 0.579 1.00 93.88 178 LEU A O 1
ATOM 1375 N N . ILE A 1 179 ? 6.350 5.018 -1.110 1.00 91.06 179 ILE A N 1
ATOM 1376 C CA . ILE A 1 179 ? 7.628 4.387 -1.413 1.00 91.06 179 ILE A CA 1
ATOM 1377 C C . ILE A 1 179 ? 8.125 4.938 -2.744 1.00 91.06 179 ILE A C 1
ATOM 1379 O O . ILE A 1 179 ? 7.448 4.816 -3.767 1.00 91.06 179 ILE A O 1
ATOM 1383 N N . SER A 1 180 ? 9.321 5.515 -2.732 1.00 86.31 180 SER A N 1
ATOM 1384 C CA . SER A 1 180 ? 10.014 5.959 -3.936 1.00 86.31 180 SER A CA 1
ATOM 1385 C C . SER A 1 180 ? 11.320 5.183 -4.096 1.00 86.31 180 SER A C 1
ATOM 1387 O O . SER A 1 180 ? 12.159 5.133 -3.195 1.00 86.31 180 SER A O 1
ATOM 1389 N N . CYS A 1 181 ? 11.483 4.548 -5.258 1.00 75.75 181 CYS A N 1
ATOM 1390 C CA . CYS A 1 181 ? 12.739 3.922 -5.650 1.00 75.75 181 CYS A CA 1
ATOM 1391 C C . CYS A 1 181 ? 13.550 4.937 -6.456 1.00 75.75 181 CYS A C 1
ATOM 1393 O O . CYS A 1 181 ? 13.196 5.250 -7.592 1.00 75.75 181 CYS A O 1
ATOM 1395 N N . THR A 1 182 ? 14.615 5.491 -5.877 1.00 67.62 182 THR A N 1
ATOM 1396 C CA . THR A 1 182 ? 15.465 6.458 -6.585 1.00 67.62 182 THR A CA 1
ATOM 1397 C C . THR A 1 182 ? 16.469 5.715 -7.457 1.00 67.62 182 THR A C 1
ATOM 1399 O O . THR A 1 182 ? 17.216 4.865 -6.970 1.00 67.62 182 THR A O 1
ATOM 1402 N N . GLN A 1 183 ? 16.464 5.986 -8.762 1.00 57.31 183 GLN A N 1
ATOM 1403 C CA . GLN A 1 183 ? 17.535 5.558 -9.663 1.00 57.31 183 GLN A CA 1
ATOM 1404 C C . GLN A 1 183 ? 18.660 6.588 -9.559 1.00 57.31 183 GLN A C 1
ATOM 1406 O O . GLN A 1 183 ? 18.400 7.787 -9.661 1.00 57.31 183 GLN A O 1
ATOM 1411 N N . HIS A 1 184 ? 19.872 6.121 -9.272 1.00 49.22 184 HIS A N 1
ATOM 1412 C CA . HIS A 1 184 ? 21.065 6.961 -9.236 1.00 49.22 184 HIS A CA 1
ATOM 1413 C C . HIS A 1 184 ? 21.731 7.006 -10.615 1.00 49.22 184 HIS A C 1
ATOM 1415 O O . HIS A 1 184 ? 21.620 5.996 -11.347 1.00 49.22 184 HIS A O 1
#

Secondary structure (DSSP, 8-state):
----------------GGGS------------------------------S----------------SEEEEEEE--TTHHHHHHHHHHHHTTS-SSSEEEEEESSPP-HHHHHHTT--GGGEEEEE--TTS-THHHHHHHHHTSSEEEEEEE-S---HHHHHHHHHHHHHTT-EEEEEEEE--

Sequence (184 aa):
MTIQMTGLTHTANSISVNDIYSYHSPSQIDSSQIDNKQINNSQIDHCLANDINPTTHTTTIHKTTTRAISEVIIPSFNDSNTVVSTIIASLTQQNSDRWTTWITSTVPNKALLSSLGACLSRLRIVYIQPEDDARWVIWQALAQGNSHNVIAEQASFSSSDIQRMEVAANQGECKGMLISCTQH

Radius of gyration: 25.25 Å; chains: 1; bounding box: 50×85×66 Å